Protein AF-A0A848TSJ7-F1 (afdb_monomer_lite)

Foldseek 3Di:
DDPVVVVVVVVVVVVVCVVVVCLVVLVVCVVVVDDLVVVLVVVVVCVCVVVLVVVLVVVCVVPVDSDSDCPDPNQPPPPVSVVVVVCCCCVVPDPVSVVLSVCVVVDDSVVSVVVVVCVCVVVVVVCVVVVVDDDCPDD

Structure (mmCIF, N/CA/C/O backbone):
data_AF-A0A848TSJ7-F1
#
_entry.id   AF-A0A848TSJ7-F1
#
loop_
_atom_site.group_PDB
_atom_site.id
_atom_site.type_symbol
_atom_site.label_atom_id
_atom_site.label_alt_id
_atom_site.label_comp_id
_atom_site.label_asym_id
_atom_site.label_entity_id
_atom_site.label_seq_id
_atom_site.pdbx_PDB_ins_code
_atom_site.Cartn_x
_atom_site.Cartn_y
_atom_site.Cartn_z
_atom_site.occupancy
_atom_site.B_iso_or_equiv
_atom_site.auth_seq_id
_atom_site.auth_comp_id
_atom_site.auth_asym_id
_atom_site.auth_atom_id
_atom_site.pdbx_PDB_model_num
ATOM 1 N N . MET A 1 1 ? 4.681 -20.231 26.004 1.00 64.56 1 MET A N 1
ATOM 2 C CA . MET A 1 1 ? 4.205 -19.265 24.986 1.00 64.56 1 MET A CA 1
ATOM 3 C C . MET A 1 1 ? 2.684 -19.350 24.922 1.00 64.56 1 MET A C 1
ATOM 5 O O . MET A 1 1 ? 2.170 -20.444 24.731 1.00 64.56 1 MET A O 1
ATOM 9 N N . ASN A 1 2 ? 1.955 -18.256 25.164 1.00 90.06 2 ASN A N 1
ATOM 10 C CA . ASN A 1 2 ? 0.487 -18.297 25.229 1.00 90.06 2 ASN A CA 1
ATOM 11 C C . ASN A 1 2 ? -0.131 -18.598 23.855 1.00 90.06 2 ASN A C 1
ATOM 13 O O . ASN A 1 2 ? 0.383 -18.158 22.827 1.00 90.06 2 ASN A O 1
ATOM 17 N N . ARG A 1 3 ? -1.281 -19.287 23.833 1.00 88.19 3 ARG A N 1
ATOM 18 C CA . ARG A 1 3 ? -2.022 -19.634 22.601 1.00 88.19 3 ARG A CA 1
ATOM 19 C C . ARG A 1 3 ? -2.334 -18.401 21.738 1.00 88.19 3 ARG A C 1
ATOM 21 O O . ARG A 1 3 ? -2.259 -18.461 20.516 1.00 88.19 3 ARG A O 1
ATOM 28 N N . ARG A 1 4 ? -2.594 -17.259 22.388 1.00 88.06 4 ARG A N 1
ATOM 29 C CA . ARG A 1 4 ? -2.782 -15.948 21.745 1.00 88.06 4 ARG A CA 1
ATOM 30 C C . ARG A 1 4 ? -1.505 -15.435 21.074 1.00 88.06 4 ARG A C 1
ATOM 32 O O . ARG A 1 4 ? -1.579 -14.918 19.970 1.00 88.06 4 ARG A O 1
ATOM 39 N N . THR A 1 5 ? -0.347 -15.600 21.712 1.00 88.69 5 THR A N 1
ATOM 40 C CA . THR A 1 5 ? 0.953 -15.202 21.151 1.00 88.69 5 THR A CA 1
ATOM 41 C C . THR A 1 5 ? 1.286 -16.029 19.918 1.00 88.69 5 THR A C 1
ATOM 43 O O . THR A 1 5 ? 1.664 -15.462 18.904 1.00 88.69 5 THR A O 1
ATOM 46 N N . ILE A 1 6 ? 1.075 -17.349 19.973 1.00 92.12 6 ILE A N 1
ATOM 47 C CA . ILE A 1 6 ? 1.286 -18.236 18.820 1.00 92.12 6 ILE A CA 1
ATOM 48 C C . ILE A 1 6 ? 0.367 -17.827 17.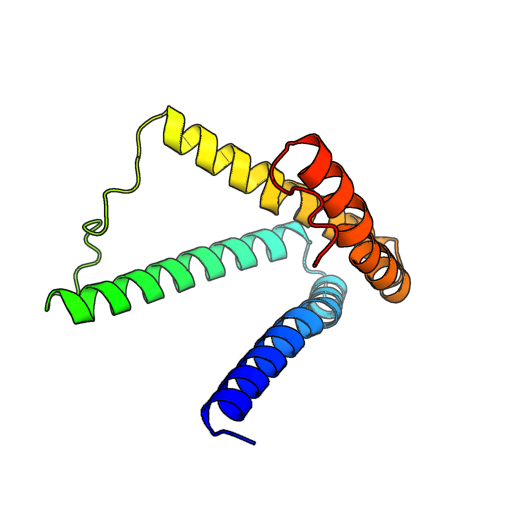667 1.00 92.12 6 ILE A C 1
ATOM 50 O O . ILE A 1 6 ? 0.848 -17.636 16.560 1.00 92.12 6 ILE A O 1
ATOM 54 N N . TYR A 1 7 ? -0.923 -17.603 17.934 1.00 93.50 7 TYR A N 1
ATOM 55 C CA . TYR A 1 7 ? -1.867 -17.133 16.917 1.00 93.50 7 TYR A CA 1
ATOM 56 C C . TYR A 1 7 ? -1.421 -15.814 16.267 1.00 93.50 7 TYR A C 1
ATOM 58 O O . TYR A 1 7 ? -1.377 -15.714 15.043 1.00 93.50 7 TYR A O 1
ATOM 66 N N . LEU A 1 8 ? -1.051 -14.812 17.072 1.00 92.19 8 LEU A N 1
ATOM 67 C CA . LEU A 1 8 ? -0.599 -13.514 16.565 1.00 92.19 8 LEU A CA 1
ATOM 68 C C . LEU A 1 8 ? 0.698 -13.632 15.757 1.00 92.19 8 LEU A C 1
ATOM 70 O O . LEU A 1 8 ? 0.803 -13.019 14.699 1.00 92.19 8 LEU A O 1
ATOM 74 N N . LEU A 1 9 ? 1.654 -14.444 16.216 1.00 92.69 9 LEU A N 1
ATOM 75 C CA . LEU A 1 9 ? 2.898 -14.708 15.493 1.00 92.69 9 LEU A CA 1
ATOM 76 C C . LEU A 1 9 ? 2.634 -15.424 14.168 1.00 92.69 9 LEU A C 1
ATOM 78 O O . LEU A 1 9 ? 3.189 -15.030 13.151 1.00 92.69 9 LEU A O 1
ATOM 82 N N . SER A 1 10 ? 1.750 -16.423 14.144 1.00 91.12 10 SER A N 1
ATOM 83 C CA . SER A 1 10 ? 1.368 -17.105 12.907 1.00 91.12 10 SER A CA 1
ATOM 84 C C . SER A 1 10 ? 0.724 -16.144 11.907 1.00 91.12 10 SER A C 1
ATOM 86 O O . SER A 1 10 ? 1.099 -16.151 10.739 1.00 91.12 10 SER A O 1
ATOM 88 N N . VAL A 1 11 ? -0.194 -15.278 12.353 1.00 92.38 11 VAL A N 1
ATOM 89 C CA . VAL A 1 11 ? -0.803 -14.250 11.493 1.00 92.38 11 VAL A CA 1
ATOM 90 C C . VAL A 1 11 ? 0.254 -13.274 10.975 1.00 92.38 11 VAL A C 1
ATOM 92 O O . VAL A 1 11 ? 0.267 -12.976 9.783 1.00 92.38 11 VAL A O 1
ATOM 95 N N . LEU A 1 12 ? 1.167 -12.821 11.837 1.00 91.00 12 LEU A N 1
ATOM 96 C CA . LEU A 1 12 ? 2.255 -11.921 11.457 1.00 91.00 12 LEU A CA 1
ATOM 97 C C . LEU A 1 12 ? 3.177 -12.558 10.411 1.00 91.00 12 LEU A C 1
ATOM 99 O O . LEU A 1 12 ? 3.469 -11.932 9.395 1.00 91.00 12 LEU A O 1
ATOM 103 N N . CYS A 1 13 ? 3.593 -13.809 10.619 1.00 93.00 13 CYS A N 1
ATOM 104 C CA . CYS A 1 13 ? 4.422 -14.550 9.671 1.00 93.00 13 CYS A CA 1
ATOM 105 C C . CYS A 1 13 ? 3.707 -14.754 8.333 1.00 93.00 13 CYS A C 1
ATOM 107 O O . CYS A 1 13 ? 4.324 -14.566 7.290 1.00 93.00 13 CYS A O 1
ATOM 109 N N . LEU A 1 14 ? 2.413 -15.092 8.341 1.00 92.06 14 LEU A N 1
ATOM 110 C CA . LEU A 1 14 ? 1.628 -15.263 7.116 1.00 92.06 14 LEU A CA 1
ATOM 111 C C . LEU A 1 14 ? 1.472 -13.950 6.347 1.00 92.06 14 LEU A C 1
ATOM 113 O O . LEU A 1 14 ? 1.654 -13.933 5.132 1.00 92.06 14 LEU A O 1
ATOM 117 N N . MET A 1 15 ? 1.173 -12.847 7.037 1.00 89.88 15 MET A N 1
ATOM 118 C CA . MET A 1 15 ? 1.079 -11.527 6.410 1.00 89.88 15 MET A CA 1
ATOM 119 C C . MET A 1 15 ? 2.433 -11.068 5.867 1.00 89.88 15 MET A C 1
ATOM 121 O O . MET A 1 15 ? 2.504 -10.600 4.733 1.00 89.88 15 MET A O 1
ATOM 125 N N . GLY A 1 16 ? 3.509 -11.249 6.636 1.00 87.56 16 GLY A N 1
ATOM 126 C CA . GLY A 1 16 ? 4.868 -10.901 6.225 1.00 87.56 16 GLY A CA 1
ATOM 127 C C . GLY A 1 16 ? 5.348 -11.724 5.030 1.00 87.56 16 GLY A C 1
ATOM 128 O O . GLY A 1 16 ? 5.861 -11.161 4.066 1.00 87.56 16 GLY A O 1
ATOM 129 N N . ALA A 1 17 ? 5.118 -13.039 5.044 1.00 88.38 17 ALA A N 1
ATOM 130 C CA . ALA A 1 17 ? 5.434 -13.916 3.921 1.00 88.38 17 ALA A CA 1
ATOM 131 C C . ALA A 1 17 ? 4.588 -13.569 2.690 1.00 88.38 17 ALA A C 1
ATOM 133 O O . ALA A 1 17 ? 5.131 -13.419 1.599 1.00 88.38 17 ALA A O 1
ATOM 134 N N . GLY A 1 18 ? 3.276 -13.383 2.864 1.00 85.81 18 GLY A N 1
ATOM 135 C CA . GLY A 1 18 ? 2.363 -12.982 1.794 1.00 85.81 18 GLY A CA 1
ATOM 136 C C . GLY A 1 18 ? 2.793 -11.675 1.133 1.00 85.81 18 GLY A C 1
ATOM 137 O O . GLY A 1 18 ? 2.871 -11.604 -0.090 1.00 85.81 18 GLY A O 1
ATOM 138 N N . TRP A 1 19 ? 3.148 -10.671 1.937 1.00 85.81 19 TRP A N 1
ATOM 139 C CA . TRP A 1 19 ? 3.651 -9.392 1.445 1.00 85.81 19 TRP A CA 1
ATOM 140 C C . TRP A 1 19 ? 5.019 -9.530 0.763 1.00 85.81 19 TRP A C 1
ATOM 142 O O . TRP A 1 19 ? 5.190 -9.047 -0.353 1.00 85.81 19 TRP A O 1
ATOM 152 N N . GLY A 1 20 ? 5.976 -10.242 1.364 1.00 81.25 20 GLY A N 1
ATOM 153 C CA . GLY A 1 20 ? 7.315 -10.442 0.798 1.00 81.25 20 GLY A CA 1
ATOM 154 C C . GLY A 1 20 ? 7.316 -11.214 -0.526 1.00 81.25 20 GLY A C 1
ATOM 155 O O . GLY A 1 20 ? 8.056 -10.859 -1.442 1.00 81.25 20 GLY A O 1
ATOM 156 N N . MET A 1 21 ? 6.439 -12.214 -0.673 1.00 81.62 21 MET A N 1
ATOM 157 C CA . MET A 1 21 ? 6.284 -12.997 -1.907 1.00 81.62 21 MET A CA 1
ATOM 158 C C . MET A 1 21 ? 5.766 -12.172 -3.091 1.00 81.62 21 MET A C 1
ATOM 160 O O . MET A 1 21 ? 5.990 -12.561 -4.238 1.00 81.62 21 MET A O 1
ATOM 164 N N . THR A 1 22 ? 5.120 -11.023 -2.854 1.00 79.00 22 THR A N 1
ATOM 165 C CA . THR A 1 22 ? 4.649 -10.161 -3.952 1.00 79.00 22 THR A CA 1
ATOM 166 C C . THR A 1 22 ? 5.793 -9.674 -4.840 1.00 79.00 22 THR A C 1
ATOM 168 O O . THR A 1 22 ? 5.627 -9.604 -6.052 1.00 79.00 22 THR A O 1
ATOM 171 N N . GLN A 1 23 ? 6.977 -9.413 -4.278 1.00 70.50 23 GLN A N 1
ATOM 172 C CA . GLN A 1 23 ? 8.136 -8.897 -5.014 1.00 70.50 23 GLN A CA 1
ATOM 173 C C . GLN A 1 23 ? 8.661 -9.886 -6.081 1.00 70.50 23 GLN A C 1
ATOM 175 O O . GLN A 1 23 ? 8.727 -9.512 -7.258 1.00 70.50 23 GLN A O 1
ATOM 180 N N . PRO A 1 24 ? 8.997 -11.152 -5.747 1.00 74.38 24 PRO A N 1
ATOM 181 C CA . PRO A 1 24 ? 9.430 -12.129 -6.745 1.00 74.38 24 PRO A CA 1
ATOM 182 C C . PRO A 1 24 ? 8.307 -12.528 -7.712 1.00 74.38 24 PRO A C 1
ATOM 184 O O . PRO A 1 24 ? 8.563 -12.637 -8.910 1.00 74.38 24 PRO A O 1
ATOM 187 N N . LEU A 1 25 ? 7.064 -12.688 -7.238 1.00 76.56 25 LEU A N 1
ATOM 188 C CA . LEU A 1 25 ? 5.923 -13.029 -8.100 1.00 76.56 25 LEU A CA 1
ATOM 189 C C . LEU A 1 25 ? 5.658 -11.944 -9.150 1.00 76.56 25 LEU A C 1
ATOM 191 O O . LEU A 1 25 ? 5.473 -12.257 -10.327 1.00 76.56 25 LEU A O 1
ATOM 195 N N . SER A 1 26 ? 5.716 -10.672 -8.753 1.00 69.69 26 SER A N 1
ATOM 196 C CA . SER A 1 26 ? 5.604 -9.541 -9.674 1.00 69.69 26 SER A CA 1
ATOM 197 C C . SER A 1 26 ? 6.723 -9.535 -10.710 1.00 69.69 26 SER A C 1
ATOM 199 O O . SER A 1 26 ? 6.468 -9.258 -11.881 1.00 69.69 26 SER A O 1
ATOM 201 N N . LYS A 1 27 ? 7.957 -9.895 -10.329 1.00 67.12 27 LYS A N 1
ATOM 202 C CA . LYS A 1 27 ? 9.066 -9.993 -11.287 1.00 67.12 27 LYS A CA 1
ATOM 203 C C . LYS A 1 27 ? 8.829 -11.097 -12.320 1.00 67.12 27 LYS A C 1
ATOM 205 O O . LYS A 1 27 ? 9.036 -10.844 -13.504 1.00 67.12 27 LYS A O 1
ATOM 210 N N . ILE A 1 28 ? 8.345 -12.265 -11.889 1.00 73.00 28 ILE A N 1
ATOM 211 C CA . ILE A 1 28 ? 7.994 -13.390 -12.772 1.00 73.00 28 ILE A CA 1
ATOM 212 C C . ILE A 1 28 ? 6.881 -12.979 -13.748 1.00 73.00 28 ILE A C 1
ATOM 214 O O . ILE A 1 28 ? 7.005 -13.185 -14.958 1.00 73.00 28 ILE A O 1
ATOM 218 N N . ALA A 1 29 ? 5.828 -12.331 -13.243 1.00 69.06 29 ALA A N 1
ATOM 219 C CA . ALA A 1 29 ? 4.711 -11.856 -14.054 1.00 69.06 29 ALA A CA 1
ATOM 220 C C . ALA A 1 29 ? 5.154 -10.825 -15.107 1.00 69.06 29 ALA A C 1
ATOM 222 O O . ALA A 1 29 ? 4.761 -10.912 -16.268 1.00 69.06 29 ALA A O 1
ATOM 223 N N . VAL A 1 30 ? 6.030 -9.889 -14.736 1.00 66.75 30 VAL A N 1
ATOM 224 C CA . VAL A 1 30 ? 6.588 -8.900 -15.670 1.00 66.75 30 VAL A CA 1
ATOM 225 C C . VAL A 1 30 ? 7.518 -9.552 -16.700 1.00 66.75 30 VAL A C 1
ATOM 227 O O . VAL A 1 30 ? 7.466 -9.194 -17.876 1.00 66.75 30 VAL A O 1
ATOM 230 N N . SER A 1 31 ? 8.343 -10.529 -16.304 1.00 66.06 31 SER A N 1
ATOM 231 C CA . SER A 1 31 ? 9.232 -11.240 -17.239 1.00 66.06 31 SER A CA 1
ATOM 232 C C . SER A 1 31 ? 8.488 -12.109 -18.256 1.00 66.06 31 SER A C 1
ATOM 234 O O . SER A 1 31 ? 9.017 -12.362 -19.332 1.00 66.06 31 SER A O 1
ATOM 236 N N . GLY A 1 32 ? 7.248 -12.511 -17.957 1.00 65.06 32 GLY A N 1
ATOM 237 C CA . GLY A 1 32 ? 6.367 -13.234 -18.880 1.00 65.06 32 GLY A CA 1
ATOM 238 C C . GLY A 1 32 ? 5.734 -12.368 -19.981 1.00 65.06 32 GLY A C 1
ATOM 239 O O . GLY A 1 32 ? 4.890 -12.864 -20.719 1.00 65.06 32 GLY A O 1
ATOM 240 N N . GLY A 1 33 ? 6.097 -11.082 -20.087 1.00 64.06 33 GLY A N 1
ATOM 241 C CA . GLY A 1 33 ? 5.605 -10.165 -21.125 1.00 64.06 33 GLY A CA 1
ATOM 242 C C . GLY A 1 33 ? 4.344 -9.377 -20.751 1.00 64.06 33 GLY A C 1
ATOM 243 O O . GLY A 1 33 ? 3.860 -8.573 -21.552 1.00 64.06 33 GLY A O 1
ATOM 244 N N . TYR A 1 34 ? 3.816 -9.546 -19.535 1.00 64.75 34 TYR A N 1
ATOM 245 C CA . TYR A 1 34 ? 2.660 -8.782 -19.067 1.00 64.75 34 TYR A CA 1
ATOM 246 C C . TYR A 1 34 ? 3.053 -7.331 -18.750 1.00 64.75 34 TYR A C 1
ATOM 248 O O . TYR A 1 34 ? 4.000 -7.055 -18.011 1.00 64.75 34 TYR A O 1
ATOM 256 N N . ARG A 1 35 ? 2.307 -6.368 -19.308 1.00 65.81 35 ARG A N 1
ATOM 257 C CA . ARG A 1 35 ? 2.550 -4.934 -19.078 1.00 65.81 35 ARG A CA 1
ATOM 258 C C . ARG A 1 35 ? 2.144 -4.554 -17.649 1.00 65.81 35 ARG A C 1
ATOM 260 O O . ARG A 1 35 ? 1.046 -4.883 -17.211 1.00 65.81 35 ARG A O 1
ATOM 267 N N . HIS A 1 36 ? 2.995 -3.784 -16.970 1.00 64.81 36 HIS A N 1
ATOM 268 C CA . HIS A 1 36 ? 2.840 -3.317 -15.582 1.00 64.81 36 HIS A CA 1
ATOM 269 C C . HIS A 1 36 ? 1.445 -2.759 -15.264 1.00 64.81 36 HIS A C 1
ATOM 271 O O . HIS A 1 36 ? 0.843 -3.154 -14.273 1.00 64.81 36 HIS A O 1
ATOM 277 N N . PHE A 1 37 ? 0.878 -1.928 -16.144 1.00 66.62 37 PHE A N 1
ATOM 278 C CA . PHE A 1 37 ? -0.475 -1.389 -15.964 1.00 66.62 37 PHE A CA 1
ATOM 279 C C . PHE A 1 37 ? -1.563 -2.468 -15.879 1.00 66.62 37 PHE A C 1
ATOM 281 O O . PHE A 1 37 ? -2.524 -2.302 -15.134 1.00 66.62 37 PHE A O 1
ATOM 288 N N . GLY A 1 38 ? -1.403 -3.589 -16.590 1.00 74.75 38 GLY A N 1
ATOM 289 C CA . GLY A 1 38 ? -2.323 -4.723 -16.507 1.00 74.75 38 GLY A CA 1
ATOM 290 C C . GLY A 1 38 ? -2.284 -5.397 -15.136 1.00 74.75 38 GLY A C 1
ATOM 291 O O . GLY A 1 38 ? -3.333 -5.739 -14.598 1.00 74.75 38 GLY A O 1
ATOM 292 N N . LEU A 1 39 ? -1.099 -5.525 -14.533 1.00 73.19 39 LEU A N 1
ATOM 293 C CA . LEU A 1 39 ? -0.952 -6.082 -13.184 1.00 73.19 39 LEU A CA 1
ATOM 294 C C . LEU A 1 39 ? -1.580 -5.167 -12.131 1.00 73.19 39 LEU A C 1
ATOM 296 O O . LEU A 1 39 ? -2.328 -5.651 -11.286 1.00 73.19 39 LEU A O 1
ATOM 300 N N . VAL A 1 40 ? -1.353 -3.851 -12.221 1.00 74.06 40 VAL A N 1
ATOM 301 C CA . VAL A 1 40 ? -1.995 -2.873 -11.324 1.00 74.06 40 VAL A CA 1
ATOM 302 C C . VAL A 1 40 ? -3.514 -2.923 -11.468 1.00 74.06 40 VAL A C 1
ATOM 304 O O . VAL A 1 40 ? -4.224 -2.974 -10.465 1.00 74.06 40 VAL A O 1
ATOM 307 N N . PHE A 1 41 ? -4.020 -2.961 -12.703 1.00 80.62 41 PHE A N 1
ATOM 308 C CA . PHE A 1 41 ? -5.451 -3.071 -12.973 1.00 80.62 41 PHE A CA 1
ATOM 309 C C . PHE A 1 41 ? -6.055 -4.319 -12.320 1.00 80.62 41 PHE A C 1
ATOM 311 O O . PHE A 1 41 ? -7.019 -4.209 -11.562 1.00 80.62 41 PHE A O 1
ATOM 318 N N . TRP A 1 42 ? -5.464 -5.495 -12.553 1.00 80.25 42 TRP A N 1
ATOM 319 C CA . TRP A 1 42 ? -5.959 -6.748 -11.984 1.00 80.25 42 TRP A CA 1
ATOM 320 C C . TRP A 1 42 ? -5.816 -6.800 -10.462 1.00 80.25 42 TRP A C 1
ATOM 322 O O . TRP A 1 42 ? -6.731 -7.273 -9.794 1.00 80.25 42 TRP A O 1
ATOM 332 N N . GLN A 1 43 ? -4.743 -6.247 -9.891 1.00 80.75 43 GLN A N 1
ATOM 333 C CA . GLN A 1 43 ? -4.585 -6.110 -8.442 1.00 80.75 43 GLN A CA 1
ATOM 334 C C . GLN A 1 43 ? -5.727 -5.278 -7.834 1.00 80.75 43 GLN A C 1
ATOM 336 O O . GLN A 1 43 ? -6.322 -5.693 -6.837 1.00 80.75 43 GLN A O 1
ATOM 341 N N . MET A 1 44 ? -6.069 -4.135 -8.439 1.00 79.44 44 MET A N 1
ATOM 342 C CA . MET A 1 44 ? -7.173 -3.290 -7.964 1.00 79.44 44 MET A CA 1
ATOM 343 C C . MET A 1 44 ? -8.534 -3.952 -8.165 1.00 79.44 44 MET A C 1
ATOM 345 O O . MET A 1 44 ? -9.371 -3.898 -7.266 1.00 79.44 44 MET A O 1
ATOM 349 N N . ALA A 1 45 ? -8.755 -4.605 -9.308 1.00 84.12 45 ALA A N 1
ATOM 350 C CA . ALA A 1 45 ? -10.002 -5.303 -9.606 1.00 84.12 45 ALA A CA 1
ATOM 351 C C . ALA A 1 45 ? -10.248 -6.453 -8.619 1.00 84.12 45 ALA A C 1
ATOM 353 O O . ALA A 1 45 ? -11.313 -6.524 -8.003 1.00 84.12 45 ALA A O 1
ATOM 354 N N . ILE A 1 46 ? -9.243 -7.307 -8.400 1.00 85.00 46 ILE A N 1
ATOM 355 C CA . ILE A 1 46 ? -9.316 -8.416 -7.442 1.00 85.00 46 ILE A CA 1
ATOM 356 C C . ILE A 1 46 ? -9.491 -7.875 -6.022 1.00 85.00 46 ILE A C 1
ATOM 358 O O . ILE A 1 46 ? -10.349 -8.366 -5.294 1.00 85.00 46 ILE A O 1
ATOM 362 N N . GLY A 1 47 ? -8.744 -6.835 -5.633 1.00 84.38 47 GLY A N 1
ATOM 363 C CA . GLY A 1 47 ? -8.885 -6.198 -4.322 1.00 84.38 47 GLY A CA 1
ATOM 364 C C . GLY A 1 47 ? -10.289 -5.631 -4.089 1.00 84.38 47 GLY A C 1
ATOM 365 O O . GLY A 1 47 ? -10.877 -5.853 -3.032 1.00 84.38 47 GLY A O 1
ATOM 366 N N . CYS A 1 48 ? -10.861 -4.962 -5.093 1.00 83.94 48 CYS A N 1
ATOM 367 C CA . CYS A 1 48 ? -12.220 -4.428 -5.056 1.00 83.94 48 CYS A CA 1
ATOM 368 C C . CYS A 1 48 ? -13.259 -5.544 -4.875 1.00 83.94 48 CYS A C 1
ATOM 370 O O . CYS A 1 48 ? -14.100 -5.463 -3.978 1.00 83.94 48 CYS A O 1
ATOM 372 N N . VAL A 1 49 ? -13.165 -6.615 -5.671 1.00 84.31 49 VAL A N 1
ATOM 373 C CA . VAL A 1 49 ? -14.079 -7.764 -5.590 1.00 84.31 49 VAL A CA 1
ATOM 374 C C . VAL A 1 49 ? -13.933 -8.488 -4.254 1.00 84.31 49 VAL A C 1
ATOM 376 O O . VAL A 1 49 ? -14.936 -8.750 -3.594 1.00 84.31 49 VAL A O 1
ATOM 379 N N . ALA A 1 50 ? -12.706 -8.769 -3.813 1.00 85.69 50 ALA A N 1
ATOM 380 C CA . ALA A 1 50 ? -12.438 -9.482 -2.568 1.00 85.69 50 ALA A CA 1
ATOM 381 C C . ALA A 1 50 ? -12.923 -8.697 -1.343 1.00 85.69 50 ALA A C 1
ATOM 383 O O . ALA A 1 50 ? -13.606 -9.257 -0.487 1.00 85.69 50 ALA A O 1
ATOM 384 N N . LEU A 1 51 ? -12.632 -7.393 -1.266 1.00 80.69 51 LEU A N 1
ATOM 385 C CA . LEU A 1 51 ? -13.108 -6.536 -0.176 1.00 80.69 51 LEU A CA 1
ATOM 386 C C . LEU A 1 51 ? -14.625 -6.326 -0.241 1.00 80.69 51 LEU A C 1
ATOM 388 O O . LEU A 1 51 ? -15.286 -6.316 0.799 1.00 80.69 51 LEU A O 1
ATOM 392 N N . GLY A 1 52 ? -15.191 -6.205 -1.445 1.00 79.81 52 GLY A N 1
ATOM 393 C CA . GLY A 1 52 ? -16.634 -6.140 -1.666 1.00 79.81 52 GLY A CA 1
ATOM 394 C C . GLY A 1 52 ? -17.356 -7.403 -1.190 1.00 79.81 52 GLY A C 1
ATOM 395 O O . GLY A 1 52 ? -18.366 -7.306 -0.492 1.00 79.81 52 GLY A O 1
ATOM 396 N N . LEU A 1 53 ? -16.801 -8.579 -1.494 1.00 80.88 53 LEU A N 1
ATOM 397 C CA . LEU A 1 53 ? -17.328 -9.880 -1.085 1.00 80.88 53 LEU A CA 1
ATOM 398 C C . LEU A 1 53 ? -17.141 -10.129 0.417 1.00 80.88 53 LEU A C 1
ATOM 400 O O . LEU A 1 53 ? -18.079 -10.517 1.106 1.00 80.88 53 LEU A O 1
ATOM 404 N N . PHE A 1 54 ? -15.959 -9.846 0.965 1.00 80.69 54 PHE A N 1
ATOM 405 C CA . PHE A 1 54 ? -15.718 -9.943 2.406 1.00 80.69 54 PHE A CA 1
ATOM 406 C C . PHE A 1 54 ? -16.703 -9.069 3.188 1.00 80.69 54 PHE A C 1
ATOM 408 O O . PHE A 1 54 ? -17.264 -9.492 4.202 1.00 80.69 54 PHE A O 1
ATOM 415 N N . ARG A 1 55 ? -16.965 -7.859 2.684 1.00 71.75 55 ARG A N 1
ATOM 416 C CA . ARG A 1 55 ? -17.964 -6.956 3.250 1.00 71.75 55 ARG A CA 1
ATOM 417 C C . ARG A 1 55 ? -19.375 -7.536 3.162 1.00 71.75 55 ARG A C 1
ATOM 419 O O . ARG A 1 55 ? -20.099 -7.436 4.150 1.00 71.75 55 ARG A O 1
ATOM 426 N N . SER A 1 56 ? -19.783 -8.109 2.027 1.00 68.00 56 SER A N 1
ATOM 427 C CA . SER A 1 56 ? -21.135 -8.663 1.869 1.00 68.00 56 SER A CA 1
ATOM 428 C C . SER A 1 56 ? -2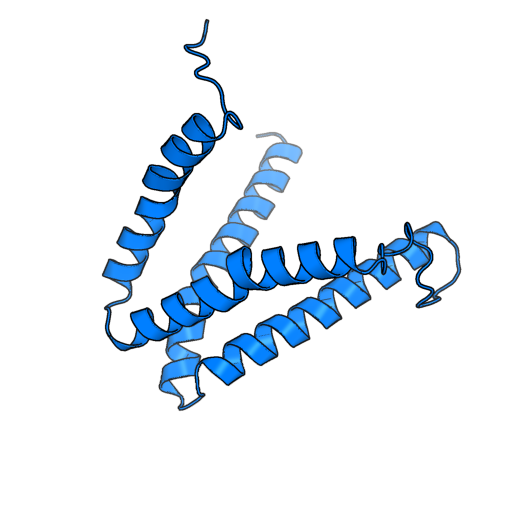1.373 -9.878 2.769 1.00 68.00 56 SER A C 1
ATOM 430 O O . SER A 1 56 ? -22.443 -9.982 3.365 1.00 68.00 56 SER A O 1
ATOM 432 N N . ILE A 1 57 ? -20.361 -10.729 2.962 1.00 73.81 57 ILE A N 1
ATOM 433 C CA . ILE A 1 57 ? -20.417 -11.889 3.865 1.00 73.81 57 ILE A CA 1
ATOM 434 C C . ILE A 1 57 ? -20.520 -11.432 5.328 1.00 73.81 57 ILE A C 1
ATOM 436 O O . ILE A 1 57 ? -21.448 -11.820 6.034 1.00 73.81 57 ILE A O 1
ATOM 440 N N . ARG A 1 58 ? -19.637 -10.524 5.771 1.00 68.88 58 ARG A N 1
ATOM 441 C CA . ARG A 1 58 ? -19.639 -9.987 7.148 1.00 68.88 58 ARG A CA 1
ATOM 442 C C . ARG A 1 58 ? -20.930 -9.242 7.507 1.00 68.88 58 ARG A C 1
ATOM 444 O O . ARG A 1 58 ? -21.349 -9.266 8.664 1.00 68.88 58 ARG A O 1
ATOM 451 N N . LEU A 1 59 ? -21.547 -8.541 6.549 1.00 59.16 59 LEU A N 1
ATOM 452 C CA . LEU A 1 59 ? -22.850 -7.895 6.757 1.00 59.16 59 LEU A CA 1
ATOM 453 C C . LEU A 1 59 ? -24.011 -8.895 6.712 1.00 59.16 59 LEU A C 1
ATOM 455 O O . LEU A 1 59 ? -24.967 -8.735 7.473 1.00 59.16 59 LEU A O 1
ATOM 459 N N . GLY A 1 60 ? -23.922 -9.915 5.855 1.00 56.06 60 GLY A N 1
ATOM 460 C CA . GLY A 1 60 ? -24.906 -10.991 5.755 1.00 56.06 60 GLY A CA 1
ATOM 461 C C . GLY A 1 60 ? -25.066 -11.755 7.070 1.00 56.06 60 GLY A C 1
ATOM 462 O O . GLY A 1 60 ? -26.195 -11.981 7.503 1.00 56.06 60 GLY A O 1
ATOM 463 N N . GLU A 1 61 ? -23.957 -12.040 7.759 1.00 58.03 61 GLU A N 1
ATOM 464 C CA . GLU A 1 61 ? -23.942 -12.696 9.077 1.00 58.03 61 GLU A CA 1
ATOM 465 C C . GLU A 1 61 ? -24.584 -11.850 10.190 1.00 58.03 61 GLU A C 1
ATOM 467 O O . GLU A 1 61 ? -25.205 -12.394 11.098 1.00 58.03 61 GLU A O 1
ATOM 472 N N . ARG A 1 62 ? -24.476 -10.513 10.129 1.00 53.97 62 ARG A N 1
ATOM 473 C CA . ARG A 1 62 ? -25.040 -9.614 11.156 1.00 53.97 62 ARG A CA 1
ATOM 474 C C . ARG A 1 62 ? -26.508 -9.249 10.943 1.00 53.97 62 ARG A C 1
ATOM 476 O O . ARG A 1 62 ? -27.142 -8.797 11.890 1.00 53.97 62 ARG A O 1
ATOM 483 N N . SER A 1 63 ? -27.042 -9.393 9.728 1.00 49.19 63 SER A N 1
ATOM 484 C CA . SER A 1 63 ? -28.385 -8.897 9.386 1.00 49.19 63 SER A CA 1
ATOM 485 C C . SER A 1 63 ? -29.347 -9.960 8.842 1.00 49.19 63 SER A C 1
ATOM 487 O O . SER A 1 63 ? -30.470 -9.603 8.484 1.00 49.19 63 SER A O 1
ATOM 489 N N . GLY A 1 64 ? -28.943 -11.234 8.737 1.00 48.06 64 GLY A N 1
ATOM 490 C CA . GLY A 1 64 ? -29.815 -12.327 8.273 1.00 48.06 64 GLY A CA 1
ATOM 491 C C . GLY A 1 64 ? -30.313 -12.183 6.827 1.00 48.06 64 GLY A C 1
ATOM 492 O O . GLY A 1 64 ? -31.210 -12.901 6.396 1.00 48.06 64 GLY A O 1
ATOM 493 N N . ARG A 1 65 ? -29.750 -11.246 6.058 1.00 45.31 65 ARG A N 1
ATOM 494 C CA . ARG A 1 65 ? -30.052 -11.030 4.643 1.00 45.31 65 ARG A CA 1
ATOM 495 C C . ARG A 1 65 ? -28.741 -10.966 3.879 1.00 45.31 65 ARG A C 1
ATOM 497 O O . ARG A 1 65 ? -27.995 -9.997 4.007 1.00 45.31 65 ARG A O 1
ATOM 504 N N . PHE A 1 66 ? -28.499 -11.984 3.054 1.00 42.28 66 PHE A N 1
ATOM 505 C CA . PHE A 1 66 ? -27.539 -11.930 1.956 1.00 42.28 66 PHE A CA 1
ATOM 506 C C . PHE A 1 66 ? -28.060 -10.915 0.939 1.00 42.28 66 PHE A C 1
ATOM 508 O O . PHE A 1 66 ? -28.748 -11.231 -0.026 1.00 42.28 66 PHE A O 1
ATOM 515 N N . SER A 1 67 ? -27.839 -9.645 1.234 1.00 43.12 67 SER A N 1
ATOM 516 C CA . SER A 1 67 ? -28.158 -8.564 0.332 1.00 43.12 67 SER A CA 1
ATOM 517 C C . SER A 1 67 ? -26.874 -7.791 0.147 1.00 43.12 67 SER A C 1
ATOM 519 O O . SER A 1 67 ? -26.314 -7.259 1.108 1.00 43.12 67 SER A O 1
ATOM 521 N N . VAL A 1 68 ? -26.430 -7.704 -1.107 1.00 46.62 68 VAL A N 1
ATOM 522 C CA . VAL A 1 68 ? -25.504 -6.681 -1.612 1.00 46.62 68 VAL A CA 1
ATOM 523 C C . VAL A 1 68 ? -26.222 -5.322 -1.530 1.00 46.62 68 VAL A C 1
ATOM 525 O O . VAL A 1 68 ? -26.411 -4.601 -2.499 1.00 46.62 68 VAL A O 1
ATOM 528 N N . SER A 1 69 ? -26.731 -4.995 -0.347 1.00 42.34 69 SER A N 1
ATOM 529 C CA . SER A 1 69 ? -27.350 -3.730 -0.028 1.00 42.34 69 SER A CA 1
ATOM 530 C C . SER A 1 69 ? -26.274 -2.911 0.656 1.00 42.34 69 SER A C 1
ATOM 532 O O . SER A 1 69 ? -25.680 -3.343 1.646 1.00 42.34 69 SER A O 1
ATOM 534 N N . LEU A 1 70 ? -26.014 -1.729 0.103 1.00 51.25 70 LEU A N 1
ATOM 535 C CA . LEU A 1 70 ? -25.111 -0.689 0.591 1.00 51.25 70 LEU A CA 1
ATOM 536 C C . LEU A 1 70 ? -25.559 -0.110 1.955 1.00 51.25 70 LEU A C 1
ATOM 538 O O . LEU A 1 70 ? -25.635 1.102 2.139 1.00 51.25 70 LEU A O 1
ATOM 542 N N . ARG A 1 71 ? -25.893 -0.970 2.920 1.00 43.59 71 ARG A N 1
ATOM 543 C CA . ARG A 1 71 ? -26.479 -0.639 4.223 1.00 43.59 71 ARG A CA 1
ATOM 544 C C . ARG A 1 71 ? -25.525 -0.931 5.389 1.00 43.59 71 ARG A C 1
ATOM 546 O O . ARG A 1 71 ? -25.957 -1.169 6.506 1.00 43.59 71 ARG A O 1
ATOM 553 N N . ALA A 1 72 ? -24.220 -0.886 5.128 1.00 48.94 72 ALA A N 1
ATOM 554 C CA . ALA A 1 72 ? -23.225 -0.419 6.107 1.00 48.94 72 ALA A CA 1
ATOM 555 C C . ALA A 1 72 ? -23.092 1.106 5.916 1.00 48.94 72 ALA A C 1
ATOM 557 O O . ALA A 1 72 ? -23.447 1.532 4.813 1.00 48.94 72 ALA A O 1
ATOM 558 N N . PRO A 1 73 ? -22.634 1.904 6.912 1.00 49.16 73 PRO A N 1
ATOM 559 C CA . PRO A 1 73 ? -22.751 3.371 6.921 1.00 49.16 73 PRO A CA 1
ATOM 560 C C . PRO A 1 73 ? -22.507 3.907 5.521 1.00 49.16 73 PRO A C 1
ATOM 562 O O . PRO A 1 73 ? -21.459 3.602 4.946 1.00 49.16 73 PRO A O 1
ATOM 565 N N . ARG A 1 74 ? -23.554 4.521 4.939 1.00 53.28 74 ARG A N 1
ATOM 566 C CA . ARG A 1 74 ? -23.623 4.849 3.510 1.00 53.28 74 ARG A CA 1
ATOM 567 C C . ARG A 1 74 ? -22.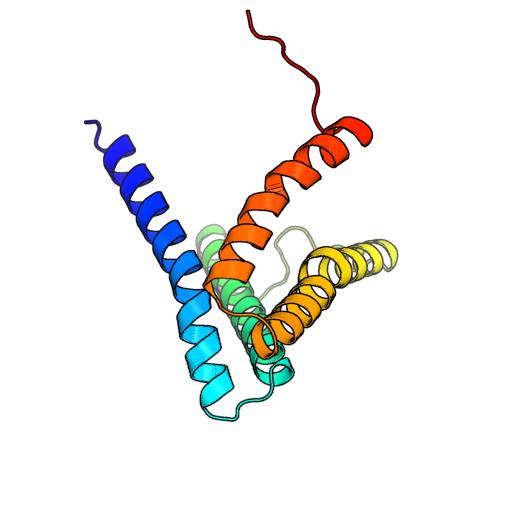260 5.377 3.105 1.00 53.28 74 ARG A C 1
ATOM 569 O O . ARG A 1 74 ? -21.801 6.340 3.720 1.00 53.28 74 ARG A O 1
ATOM 576 N N . LEU A 1 75 ? -21.603 4.703 2.151 1.00 59.72 75 LEU A N 1
ATOM 577 C CA . LEU A 1 75 ? -20.370 5.236 1.589 1.00 59.72 75 LEU A CA 1
ATOM 578 C C . LEU A 1 75 ? -20.721 6.666 1.214 1.00 59.72 75 LEU A C 1
ATOM 580 O O . LEU A 1 75 ? -21.727 6.885 0.535 1.00 59.72 75 LEU A O 1
ATOM 584 N N . ARG A 1 76 ? -20.006 7.617 1.798 1.00 61.91 76 ARG A N 1
ATOM 585 C CA . ARG A 1 76 ? -20.304 9.020 1.601 1.00 61.91 76 ARG A CA 1
ATOM 586 C C . ARG A 1 76 ? -20.019 9.297 0.131 1.00 61.91 76 ARG A C 1
ATOM 588 O O . ARG A 1 76 ? -18.872 9.353 -0.286 1.00 61.91 76 ARG A O 1
ATOM 595 N N . THR A 1 77 ? -21.079 9.323 -0.668 1.00 73.50 77 THR A N 1
ATOM 596 C CA . THR A 1 77 ? -21.045 9.607 -2.106 1.00 73.50 77 THR A CA 1
ATOM 597 C C . THR A 1 77 ? -21.229 11.094 -2.366 1.00 73.50 77 THR A C 1
ATOM 599 O O . THR A 1 77 ? -21.538 11.499 -3.484 1.00 73.50 77 THR A O 1
ATOM 602 N N . ASP A 1 78 ? -21.059 11.922 -1.332 1.00 81.31 78 ASP A N 1
ATOM 603 C CA . ASP A 1 78 ? -20.957 13.353 -1.525 1.00 81.31 78 ASP A CA 1
ATOM 604 C C . ASP A 1 78 ? -19.705 13.674 -2.365 1.00 81.31 78 ASP A C 1
ATOM 606 O O . ASP A 1 78 ? -18.663 13.034 -2.184 1.00 81.31 78 ASP A O 1
ATOM 610 N N . PRO A 1 79 ? -19.785 14.651 -3.289 1.00 82.44 79 PRO A N 1
ATOM 611 C CA . PRO A 1 79 ? -18.649 15.057 -4.114 1.00 82.44 79 PRO A CA 1
ATOM 612 C C . PRO A 1 79 ? -17.339 15.302 -3.334 1.00 82.44 79 PRO A C 1
ATOM 614 O O . PRO A 1 79 ? -16.296 14.854 -3.814 1.00 82.44 79 PRO A O 1
ATOM 617 N N . PRO A 1 80 ? -17.340 15.928 -2.133 1.00 83.69 80 PRO A N 1
ATOM 618 C CA . PRO A 1 80 ? -16.109 16.083 -1.363 1.00 83.69 80 PRO A CA 1
ATOM 619 C C . PRO A 1 80 ? -15.546 14.752 -0.847 1.00 83.69 80 PRO A C 1
ATOM 621 O O . PRO A 1 80 ? -14.336 14.546 -0.911 1.00 83.69 80 PRO A O 1
ATOM 624 N N . ALA A 1 81 ? -16.380 13.819 -0.386 1.00 83.56 81 ALA A N 1
ATOM 625 C CA . ALA A 1 81 ? -15.913 12.489 0.006 1.00 83.56 81 ALA A CA 1
ATOM 626 C C . ALA A 1 81 ? -15.342 11.691 -1.178 1.00 83.56 81 ALA A C 1
ATOM 628 O O . ALA A 1 81 ? -14.307 11.040 -1.033 1.00 83.56 81 ALA A O 1
ATOM 629 N N . LEU A 1 82 ? -15.955 11.791 -2.363 1.00 84.19 82 LEU A N 1
ATOM 630 C CA . LEU A 1 82 ? -15.424 11.178 -3.585 1.00 84.19 82 LEU A CA 1
ATOM 631 C C . LEU A 1 82 ? -14.053 11.749 -3.956 1.00 84.19 82 LEU A C 1
ATOM 633 O O . LEU A 1 82 ? -13.151 10.983 -4.293 1.00 84.19 82 LEU A O 1
ATOM 637 N N . LEU A 1 83 ? -13.869 13.068 -3.839 1.00 86.56 83 LEU A N 1
ATOM 638 C CA . LEU A 1 83 ? -12.572 13.703 -4.063 1.00 86.56 83 LEU A CA 1
ATOM 639 C C . LEU A 1 83 ? -11.516 13.147 -3.102 1.00 86.56 83 LEU A C 1
ATOM 641 O O . LEU A 1 83 ? -10.435 12.768 -3.542 1.00 86.56 83 LEU A O 1
ATOM 645 N N . VAL A 1 84 ? -11.836 13.032 -1.811 1.00 85.31 84 VAL A N 1
ATOM 646 C CA . VAL A 1 84 ? -10.924 12.450 -0.814 1.00 85.31 84 VAL A CA 1
ATOM 647 C C . VAL A 1 84 ? -10.555 11.010 -1.176 1.00 85.31 84 VAL A C 1
ATOM 649 O O . VAL A 1 84 ? -9.380 10.654 -1.125 1.00 85.31 84 VAL A O 1
ATOM 652 N N . TYR A 1 85 ? -11.518 10.184 -1.596 1.00 84.62 85 TYR A N 1
ATOM 653 C CA . TYR A 1 85 ? -11.239 8.808 -2.019 1.00 84.62 85 TYR A CA 1
ATOM 654 C C . TYR A 1 85 ? -10.319 8.748 -3.235 1.00 84.62 85 TYR A C 1
ATOM 656 O O . TYR A 1 85 ? -9.387 7.946 -3.250 1.00 84.62 85 TYR A O 1
ATOM 664 N N . VAL A 1 86 ? -10.544 9.610 -4.228 1.00 86.12 86 VAL A N 1
ATOM 665 C CA . VAL A 1 86 ? -9.688 9.705 -5.415 1.00 86.12 86 VAL A CA 1
ATOM 666 C C . VAL A 1 86 ? -8.282 10.156 -5.030 1.00 86.12 86 VAL A C 1
ATOM 668 O O . VAL A 1 86 ? -7.313 9.534 -5.452 1.00 86.12 86 VAL A O 1
ATOM 671 N N . VAL A 1 87 ? -8.152 11.181 -4.187 1.00 87.56 87 VAL A N 1
ATOM 672 C CA . VAL A 1 87 ? -6.854 11.683 -3.716 1.00 87.56 87 VAL A CA 1
ATOM 673 C C . VAL A 1 87 ? -6.089 10.590 -2.968 1.00 87.56 87 VAL A C 1
ATOM 675 O O . VAL A 1 87 ? -4.925 10.347 -3.275 1.00 87.56 87 VAL A O 1
ATOM 678 N N . ILE A 1 88 ? -6.741 9.868 -2.052 1.00 85.56 88 ILE A N 1
ATOM 679 C CA . ILE A 1 88 ? -6.124 8.750 -1.323 1.00 85.56 88 ILE A CA 1
ATOM 680 C C . ILE A 1 88 ? -5.737 7.616 -2.279 1.00 85.56 88 ILE A C 1
ATOM 682 O O . ILE A 1 88 ? -4.642 7.068 -2.165 1.00 85.56 88 ILE A O 1
ATOM 686 N N . ALA A 1 89 ? -6.596 7.264 -3.238 1.00 82.94 89 ALA A N 1
ATOM 687 C CA . ALA A 1 89 ? -6.304 6.213 -4.209 1.00 82.94 89 ALA A CA 1
ATOM 688 C C . ALA A 1 89 ? -5.108 6.580 -5.099 1.00 82.94 89 ALA A C 1
ATOM 690 O O . ALA A 1 89 ? -4.229 5.747 -5.324 1.00 82.94 89 ALA A O 1
ATOM 691 N N . LEU A 1 90 ? -5.043 7.826 -5.572 1.00 84.06 90 LEU A N 1
ATOM 692 C CA . LEU A 1 90 ? -3.962 8.308 -6.427 1.00 84.06 90 LEU A CA 1
ATOM 693 C C . LEU A 1 90 ? -2.645 8.427 -5.662 1.00 84.06 90 LEU A C 1
ATOM 695 O O . LEU A 1 90 ? -1.656 7.822 -6.073 1.00 84.06 90 LEU A O 1
ATOM 699 N N . ILE A 1 91 ? -2.640 9.158 -4.546 1.00 84.75 91 ILE A N 1
ATOM 700 C CA . ILE A 1 91 ? -1.428 9.447 -3.767 1.00 84.75 91 ILE A CA 1
ATOM 701 C C . ILE A 1 91 ? -0.955 8.210 -3.007 1.00 84.75 91 ILE A C 1
ATOM 703 O O . ILE A 1 91 ? 0.235 7.917 -2.988 1.00 84.75 91 ILE A O 1
ATOM 707 N N . GLY A 1 92 ? -1.874 7.475 -2.385 1.00 77.94 92 GLY A N 1
ATOM 708 C CA . GLY A 1 92 ? -1.538 6.333 -1.540 1.00 77.94 92 GLY A CA 1
ATOM 709 C C . GLY A 1 92 ? -1.280 5.048 -2.316 1.00 77.94 92 GLY A C 1
ATOM 710 O O . GLY A 1 92 ? -0.667 4.133 -1.774 1.00 77.94 92 GLY A O 1
ATOM 711 N N . THR A 1 93 ? -1.749 4.950 -3.567 1.00 79.81 93 THR A N 1
ATOM 712 C CA . THR A 1 93 ? -1.675 3.687 -4.310 1.00 79.81 93 THR A CA 1
ATOM 713 C C . THR A 1 93 ? -1.245 3.854 -5.760 1.00 79.81 93 THR A C 1
ATOM 715 O O . THR A 1 93 ? -0.160 3.410 -6.105 1.00 79.81 93 THR A O 1
ATOM 718 N N . VAL A 1 94 ? -2.043 4.474 -6.630 1.00 77.75 94 VAL A N 1
ATOM 719 C CA . VAL A 1 94 ? -1.835 4.403 -8.090 1.00 77.75 94 VAL A CA 1
ATOM 720 C C . VAL A 1 94 ? -0.504 5.019 -8.520 1.00 77.75 94 VAL A C 1
ATOM 722 O O . VAL A 1 94 ? 0.245 4.378 -9.257 1.00 77.75 94 VAL A O 1
ATOM 725 N N . LEU A 1 95 ? -0.184 6.226 -8.047 1.00 79.44 95 LEU A N 1
ATOM 726 C CA . LEU A 1 95 ? 1.074 6.903 -8.367 1.00 79.44 95 LEU A CA 1
ATOM 727 C C . LEU A 1 95 ? 2.297 6.158 -7.811 1.00 79.44 95 LEU A C 1
ATOM 729 O O . LEU A 1 95 ? 3.161 5.789 -8.612 1.00 79.44 95 LEU A O 1
ATOM 733 N N . PRO A 1 96 ? 2.390 5.869 -6.495 1.00 78.69 96 PRO A N 1
ATOM 734 C CA . PRO A 1 96 ? 3.568 5.200 -5.950 1.00 78.69 96 PRO A CA 1
ATOM 735 C C . PRO A 1 96 ? 3.734 3.784 -6.502 1.00 78.69 96 PRO A C 1
ATOM 737 O O . PRO A 1 96 ? 4.856 3.349 -6.747 1.00 78.69 96 PRO A O 1
ATOM 740 N N . ASN A 1 97 ? 2.638 3.067 -6.749 1.00 75.06 97 ASN A N 1
ATOM 741 C CA . ASN A 1 97 ? 2.675 1.715 -7.291 1.00 75.06 97 ASN A CA 1
ATOM 742 C C . ASN A 1 97 ? 3.143 1.712 -8.757 1.00 75.06 97 ASN A C 1
ATOM 744 O O . ASN A 1 97 ? 4.011 0.918 -9.111 1.00 75.06 97 ASN A O 1
ATOM 748 N N . SER A 1 98 ? 2.673 2.659 -9.578 1.00 73.31 98 SER A N 1
ATOM 749 C CA . SER A 1 98 ? 3.149 2.823 -10.961 1.00 73.31 98 SER A CA 1
ATOM 750 C C . SER A 1 98 ? 4.638 3.178 -11.013 1.00 73.31 98 SER A C 1
ATOM 752 O O . SER A 1 98 ? 5.390 2.530 -11.740 1.00 73.31 98 SER A O 1
ATOM 754 N N . ALA A 1 99 ? 5.078 4.139 -10.192 1.00 76.44 99 ALA A N 1
ATOM 755 C CA . ALA A 1 99 ? 6.488 4.513 -10.080 1.00 76.44 99 ALA A CA 1
ATOM 756 C C . ALA A 1 99 ? 7.357 3.340 -9.593 1.00 76.44 99 ALA A C 1
ATOM 758 O O . ALA A 1 99 ? 8.436 3.097 -10.128 1.00 76.44 99 ALA A O 1
ATOM 759 N N . SER A 1 100 ? 6.864 2.562 -8.623 1.00 69.81 100 SER A N 1
ATOM 760 C CA . SER A 1 100 ? 7.560 1.371 -8.116 1.00 69.81 100 SER A CA 1
ATOM 761 C C . SER A 1 100 ? 7.724 0.307 -9.201 1.00 69.81 100 SER A C 1
ATOM 763 O O . SER A 1 100 ? 8.803 -0.259 -9.363 1.00 69.81 100 SER A O 1
ATOM 765 N N . TYR A 1 101 ? 6.675 0.051 -9.982 1.00 69.19 101 TYR A N 1
ATOM 766 C CA . TYR A 1 101 ? 6.723 -0.903 -11.086 1.00 69.19 101 TYR A CA 1
ATOM 767 C C . TYR A 1 101 ? 7.650 -0.453 -12.217 1.00 69.19 101 TYR A C 1
ATOM 769 O O . TYR A 1 101 ? 8.362 -1.275 -12.792 1.00 69.19 101 TYR A O 1
ATOM 777 N N . GLU A 1 102 ? 7.687 0.844 -12.514 1.00 71.38 102 GLU A N 1
ATOM 778 C CA . GLU A 1 102 ? 8.644 1.409 -13.459 1.00 71.38 102 GLU A CA 1
ATOM 779 C C . GLU A 1 102 ? 10.089 1.271 -12.963 1.00 71.38 102 GLU A C 1
ATOM 781 O O . GLU A 1 102 ? 10.952 0.823 -13.718 1.00 71.38 102 GL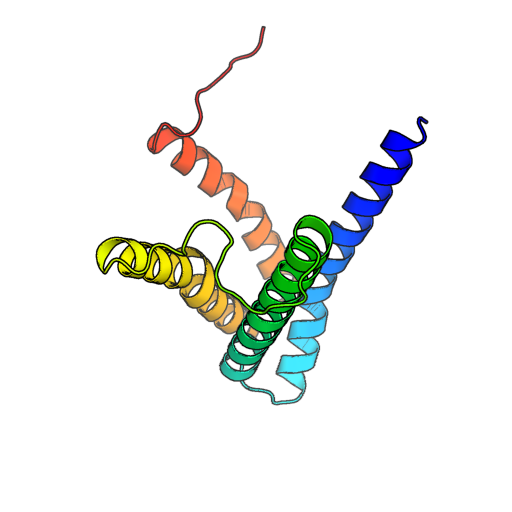U A O 1
ATOM 786 N N . ALA A 1 103 ? 10.338 1.543 -11.682 1.00 69.62 103 ALA A N 1
ATOM 787 C CA . ALA A 1 103 ? 11.641 1.369 -11.051 1.00 69.62 103 ALA A CA 1
ATOM 788 C C . ALA A 1 103 ? 12.132 -0.093 -11.118 1.00 69.62 103 ALA A C 1
ATOM 790 O O . ALA A 1 103 ? 13.272 -0.348 -11.505 1.00 69.62 103 ALA A O 1
ATOM 791 N N . ILE A 1 104 ? 11.268 -1.077 -10.846 1.00 68.81 104 ILE A N 1
ATOM 792 C CA . ILE A 1 104 ? 11.604 -2.518 -10.889 1.00 68.81 104 ILE A CA 1
ATOM 793 C C . ILE A 1 104 ? 12.065 -2.992 -12.286 1.00 68.81 104 ILE A C 1
ATOM 795 O O . ILE A 1 104 ? 12.742 -4.025 -12.403 1.00 68.81 104 ILE A O 1
ATOM 799 N N . ARG A 1 105 ? 11.736 -2.258 -13.362 1.00 67.00 105 ARG A N 1
ATOM 800 C CA . ARG A 1 105 ? 12.270 -2.541 -14.707 1.00 67.00 105 ARG A CA 1
ATOM 801 C C . ARG A 1 105 ? 13.755 -2.226 -14.836 1.00 67.00 105 ARG A C 1
ATOM 803 O O . ARG A 1 105 ? 14.445 -2.930 -15.566 1.00 67.00 105 ARG A O 1
ATOM 810 N N . HIS A 1 106 ? 14.228 -1.196 -14.145 1.00 72.88 106 HIS A N 1
ATOM 811 C CA . HIS A 1 106 ? 15.582 -0.662 -14.298 1.00 72.88 106 HIS A CA 1
ATOM 812 C C . HIS A 1 106 ? 16.492 -0.975 -13.106 1.00 72.88 106 HIS A C 1
ATOM 814 O O . HIS A 1 106 ? 17.710 -0.884 -13.230 1.00 72.88 106 HIS A O 1
ATOM 820 N N . LEU A 1 107 ? 15.921 -1.362 -11.963 1.00 73.81 107 LEU A N 1
ATOM 821 C CA . LEU A 1 107 ? 16.648 -1.577 -10.715 1.00 73.81 107 LEU A CA 1
ATOM 822 C C . LEU A 1 107 ? 16.657 -3.067 -10.312 1.00 73.81 107 LEU A C 1
ATOM 824 O O . LEU A 1 107 ? 15.623 -3.741 -10.396 1.00 73.81 107 LEU A O 1
ATOM 828 N N . PRO A 1 108 ? 17.799 -3.601 -9.834 1.00 76.25 108 PRO A N 1
ATOM 829 C CA . PRO A 1 108 ? 17.863 -4.922 -9.211 1.00 76.25 108 PRO A CA 1
ATOM 830 C C . PRO A 1 108 ? 16.972 -5.004 -7.963 1.00 76.25 108 PRO A C 1
ATOM 832 O O . PRO A 1 108 ? 16.865 -4.044 -7.198 1.00 76.25 108 PRO A O 1
ATOM 835 N N . SER A 1 109 ? 16.384 -6.174 -7.700 1.00 66.75 109 SER A N 1
ATOM 836 C CA . SER A 1 109 ? 15.464 -6.392 -6.568 1.00 66.75 109 SER A CA 1
ATOM 837 C C . SER A 1 109 ? 16.087 -6.092 -5.198 1.00 66.75 109 SER A C 1
ATOM 839 O O . SER A 1 109 ? 15.406 -5.564 -4.321 1.00 66.75 109 SER A O 1
ATOM 841 N N . GLY A 1 110 ? 17.385 -6.362 -5.022 1.00 74.25 110 GLY A N 1
ATOM 842 C CA . GLY A 1 110 ? 18.107 -6.045 -3.785 1.00 74.25 110 GLY A CA 1
ATOM 843 C C . GLY A 1 110 ? 18.149 -4.545 -3.479 1.00 74.25 110 GLY A C 1
ATOM 844 O O . GLY A 1 110 ? 17.978 -4.147 -2.331 1.00 74.25 110 GLY A O 1
ATOM 845 N N . LEU A 1 111 ? 18.282 -3.699 -4.506 1.00 77.62 111 LEU A N 1
ATOM 846 C CA . LEU A 1 111 ? 18.285 -2.246 -4.335 1.00 77.62 111 LEU A CA 1
ATOM 847 C C . LEU A 1 111 ? 16.882 -1.719 -4.012 1.00 77.62 111 LEU A C 1
ATOM 849 O O . LEU A 1 111 ? 16.737 -0.884 -3.125 1.00 77.62 111 LEU A O 1
ATOM 853 N N . VAL A 1 112 ? 15.842 -2.263 -4.655 1.00 76.75 112 VAL A N 1
ATOM 854 C CA . VAL A 1 112 ? 14.440 -1.950 -4.318 1.00 76.75 112 VAL A CA 1
ATOM 855 C C . VAL A 1 112 ? 14.138 -2.302 -2.858 1.00 76.75 112 VAL A C 1
ATOM 857 O O . VAL A 1 112 ? 13.491 -1.520 -2.168 1.00 76.75 112 VAL A O 1
ATOM 860 N N . SER A 1 113 ? 14.661 -3.424 -2.352 1.00 73.12 113 SER A N 1
ATOM 861 C CA . SER A 1 113 ? 14.501 -3.802 -0.942 1.00 73.12 113 SER A CA 1
ATOM 862 C C . SER A 1 113 ? 15.142 -2.792 0.015 1.00 73.12 113 SER A C 1
ATOM 864 O O . SER A 1 113 ? 14.534 -2.461 1.028 1.00 73.12 113 SER A O 1
ATOM 866 N N . ILE A 1 114 ? 16.333 -2.274 -0.306 1.00 81.44 114 ILE A N 1
ATOM 867 C CA . ILE A 1 114 ? 17.002 -1.240 0.502 1.00 81.44 114 ILE A CA 1
ATOM 868 C C . ILE A 1 114 ? 16.202 0.068 0.461 1.00 81.44 114 ILE A C 1
ATOM 870 O O . ILE A 1 114 ? 15.969 0.680 1.500 1.00 81.44 114 ILE A O 1
ATOM 874 N N . LEU A 1 115 ? 15.729 0.476 -0.720 1.00 83.19 115 LEU A N 1
ATOM 875 C CA . LEU A 1 115 ? 14.901 1.676 -0.875 1.00 83.19 115 LEU A CA 1
ATOM 876 C C . LEU A 1 115 ? 13.589 1.576 -0.085 1.00 83.19 115 LEU A C 1
ATOM 878 O O . LEU A 1 115 ? 13.163 2.554 0.523 1.00 83.19 115 LEU A O 1
ATOM 882 N N . LEU A 1 116 ? 12.971 0.394 -0.031 1.00 79.81 116 LEU A N 1
ATOM 883 C CA . LEU A 1 116 ? 11.783 0.158 0.793 1.00 79.81 116 LEU A CA 1
ATOM 884 C C . LEU A 1 116 ? 12.087 0.289 2.290 1.00 79.81 116 LEU A C 1
ATOM 886 O O . LEU A 1 116 ? 11.274 0.847 3.025 1.00 79.81 116 LEU A O 1
ATOM 890 N N . SER A 1 117 ? 13.263 -0.151 2.745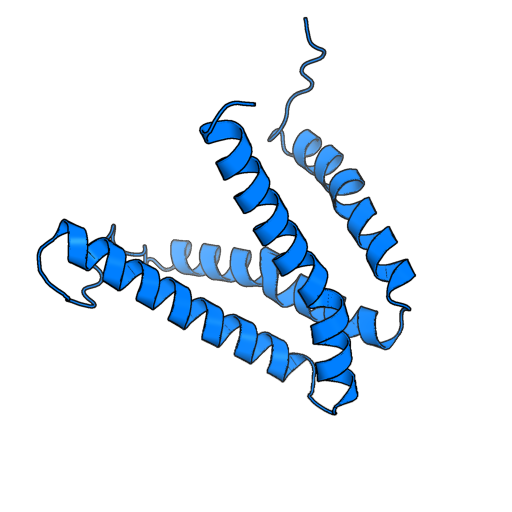 1.00 84.31 117 SER A N 1
ATOM 891 C CA . SER A 1 117 ? 13.708 0.054 4.130 1.00 84.31 117 SER A CA 1
ATOM 892 C C . SER A 1 117 ? 13.932 1.528 4.487 1.00 84.31 117 SER A C 1
ATOM 894 O O . SER A 1 117 ? 13.890 1.865 5.668 1.00 84.31 117 SER A O 1
ATOM 896 N N . LEU A 1 118 ? 14.115 2.416 3.503 1.00 85.94 118 LEU A N 1
ATOM 897 C CA . LEU A 1 118 ? 14.188 3.863 3.732 1.00 85.94 118 LEU A CA 1
ATOM 898 C C . LEU A 1 118 ? 12.807 4.505 3.933 1.00 85.94 118 LEU A C 1
ATOM 900 O O . LEU A 1 118 ? 12.731 5.597 4.491 1.00 85.94 118 LEU A O 1
ATOM 904 N N . VAL A 1 119 ? 11.711 3.851 3.525 1.00 85.81 119 VAL A N 1
ATOM 905 C CA . VAL A 1 119 ? 10.356 4.422 3.635 1.00 85.81 119 VAL A CA 1
ATOM 906 C C . VAL A 1 119 ? 10.027 4.837 5.076 1.00 85.81 119 VAL A C 1
ATOM 908 O O . VAL A 1 119 ? 9.646 5.992 5.261 1.00 85.81 119 VAL A O 1
ATOM 911 N N . PRO A 1 120 ? 10.229 3.998 6.114 1.00 82.94 120 PRO A N 1
ATOM 912 C CA . PRO A 1 120 ? 10.004 4.410 7.500 1.00 82.94 120 PRO A CA 1
ATOM 913 C C . PRO A 1 120 ? 10.927 5.549 7.952 1.00 82.94 120 PRO A C 1
ATOM 915 O O . PRO A 1 120 ? 10.495 6.419 8.703 1.00 82.94 120 PRO A O 1
ATOM 918 N N . MET A 1 121 ? 12.175 5.577 7.466 1.00 87.31 121 MET A N 1
ATOM 919 C CA . MET A 1 121 ? 13.158 6.607 7.832 1.00 87.31 121 MET A CA 1
ATOM 920 C C . MET A 1 121 ? 12.750 8.000 7.339 1.00 87.31 121 MET A C 1
ATOM 922 O O . MET A 1 121 ? 13.081 8.986 7.990 1.00 87.31 121 MET A O 1
ATOM 926 N N . PHE A 1 122 ? 12.005 8.090 6.232 1.00 85.75 122 PHE A N 1
ATOM 927 C CA . PHE A 1 122 ? 11.415 9.343 5.747 1.00 85.75 122 PHE A CA 1
ATOM 928 C C . PHE A 1 122 ? 10.004 9.591 6.285 1.00 85.75 122 PHE A C 1
ATOM 930 O O . PHE A 1 122 ? 9.650 10.734 6.576 1.00 85.75 122 PHE A O 1
ATOM 937 N N . ALA A 1 123 ? 9.199 8.539 6.441 1.00 86.00 123 ALA A N 1
ATOM 938 C CA . ALA A 1 123 ? 7.830 8.655 6.930 1.00 86.00 123 ALA A CA 1
ATOM 939 C C . ALA A 1 123 ? 7.779 9.221 8.354 1.00 86.00 123 ALA A C 1
ATOM 941 O O . ALA A 1 123 ? 6.919 10.050 8.635 1.00 86.00 123 ALA A O 1
ATOM 942 N N . PHE A 1 124 ? 8.716 8.830 9.222 1.00 84.69 124 PHE A N 1
ATOM 943 C CA . PHE A 1 124 ? 8.755 9.277 10.615 1.00 84.69 124 PHE A CA 1
ATOM 944 C C . PHE A 1 124 ? 9.002 10.796 10.763 1.00 84.69 124 PHE A C 1
ATOM 946 O O . PHE A 1 124 ? 8.167 11.472 11.364 1.00 84.69 124 PHE A O 1
ATOM 953 N N . PRO A 1 125 ? 10.044 11.403 10.153 1.00 87.19 125 PRO A N 1
ATOM 954 C CA . PRO A 1 125 ? 10.198 12.860 10.138 1.00 87.19 125 PRO A CA 1
ATOM 955 C C . PRO A 1 125 ? 8.990 13.609 9.563 1.00 87.19 125 PRO A C 1
ATOM 957 O O . PRO A 1 125 ? 8.616 14.658 10.082 1.00 87.19 125 PRO A O 1
ATOM 960 N N . ILE A 1 126 ? 8.360 13.078 8.510 1.00 86.44 126 ILE A N 1
ATOM 961 C CA . ILE A 1 126 ? 7.164 13.686 7.909 1.00 86.44 126 ILE A CA 1
ATOM 962 C C . ILE A 1 126 ? 5.979 13.615 8.882 1.00 86.44 126 IL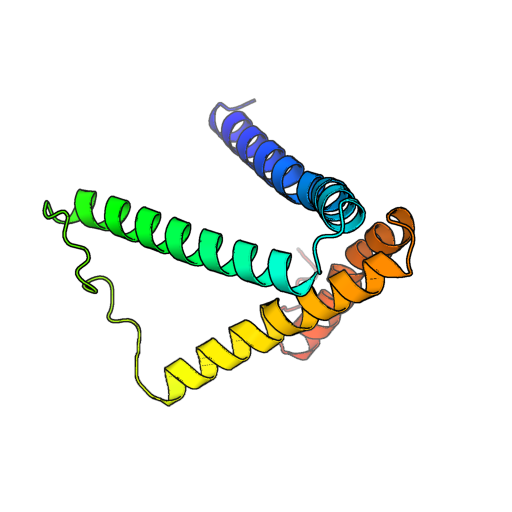E A C 1
ATOM 964 O O . ILE A 1 126 ? 5.271 14.605 9.053 1.00 86.44 126 ILE A O 1
ATOM 968 N N . ALA A 1 127 ? 5.774 12.479 9.553 1.00 85.38 127 ALA A N 1
ATOM 969 C CA . ALA A 1 127 ? 4.722 12.309 10.551 1.00 85.38 127 ALA A CA 1
ATOM 970 C C . ALA A 1 127 ? 4.904 13.263 11.743 1.00 85.38 127 ALA A C 1
ATOM 972 O O . ALA A 1 127 ? 3.928 13.864 12.197 1.00 85.38 127 ALA A O 1
ATOM 973 N N . LEU A 1 128 ? 6.146 13.461 12.192 1.00 85.62 128 LEU A N 1
ATOM 974 C CA . LEU A 1 128 ? 6.500 14.456 13.206 1.00 85.62 128 LEU A CA 1
ATOM 975 C C . LEU A 1 128 ? 6.228 15.889 12.730 1.00 85.62 128 LEU A C 1
ATOM 977 O O . LEU A 1 128 ? 5.616 16.667 13.458 1.00 85.62 128 LEU A O 1
ATOM 981 N N . ALA A 1 129 ? 6.636 16.238 11.505 1.00 87.88 129 ALA A N 1
ATOM 982 C CA . ALA A 1 129 ? 6.419 17.569 10.933 1.00 87.88 129 ALA A CA 1
ATOM 983 C C . ALA A 1 129 ? 4.926 17.900 10.759 1.00 87.88 129 ALA A C 1
ATOM 985 O O . ALA A 1 129 ? 4.520 19.047 10.931 1.00 87.88 129 ALA A O 1
ATOM 986 N N . LEU A 1 130 ? 4.102 16.892 10.459 1.00 87.50 130 LEU A N 1
ATOM 987 C CA . LEU A 1 130 ? 2.645 17.011 10.372 1.00 87.50 130 LEU A CA 1
ATOM 988 C C . LEU A 1 130 ? 1.949 16.986 11.745 1.00 87.50 130 LEU A C 1
ATOM 990 O O . LEU A 1 130 ? 0.739 17.189 11.816 1.00 87.50 130 LEU A O 1
ATOM 994 N N . GLY A 1 131 ? 2.687 16.744 12.834 1.00 84.62 131 GLY A N 1
ATOM 995 C CA . GLY A 1 131 ? 2.141 16.654 14.190 1.00 84.62 131 GLY A CA 1
ATOM 996 C C . GLY A 1 131 ? 1.314 15.392 14.458 1.00 84.62 131 GLY A C 1
ATOM 997 O O . GLY A 1 131 ? 0.608 15.336 15.467 1.00 84.62 131 GLY A O 1
ATOM 998 N N . ASN A 1 132 ? 1.394 14.386 13.578 1.00 81.88 132 ASN A N 1
ATOM 999 C CA . ASN A 1 132 ? 0.729 13.090 13.749 1.00 81.88 132 ASN A CA 1
ATOM 1000 C C . ASN A 1 132 ? 1.389 12.245 14.846 1.00 81.88 132 ASN A C 1
ATOM 1002 O O . ASN A 1 132 ? 0.717 11.439 15.486 1.00 81.88 132 ASN A O 1
ATOM 1006 N N . GLU A 1 133 ? 2.689 12.436 15.067 1.00 79.75 133 GLU A N 1
ATOM 1007 C CA . GLU A 1 133 ? 3.455 11.795 16.132 1.00 79.75 133 GLU A CA 1
ATOM 1008 C C . GLU A 1 133 ? 4.108 12.860 17.015 1.00 79.75 133 GLU A C 1
ATOM 1010 O O . GLU A 1 133 ? 4.439 13.959 16.565 1.00 79.75 133 GLU A O 1
ATOM 1015 N N . ARG A 1 134 ? 4.275 12.547 18.300 1.00 76.38 134 ARG A N 1
ATOM 1016 C CA . ARG A 1 134 ? 4.994 13.383 19.264 1.00 76.38 134 ARG A CA 1
ATOM 1017 C C . ARG A 1 134 ? 6.159 12.575 19.804 1.00 76.38 134 ARG A C 1
ATOM 1019 O O . ARG A 1 134 ? 6.023 11.372 20.009 1.00 76.38 134 ARG A O 1
ATOM 1026 N N . PHE A 1 135 ? 7.282 13.238 20.054 1.00 72.62 135 PHE A N 1
ATOM 1027 C CA . PHE A 1 135 ? 8.393 12.610 20.754 1.00 72.62 135 PHE A CA 1
ATOM 1028 C C . PHE A 1 135 ? 7.971 12.306 22.189 1.00 72.62 135 PHE A C 1
ATOM 1030 O O . PHE A 1 135 ? 7.885 13.209 23.020 1.00 72.62 135 PHE A O 1
ATOM 1037 N N . ASP A 1 136 ? 7.708 11.034 22.464 1.00 71.00 136 ASP A N 1
ATOM 1038 C CA . ASP A 1 136 ? 7.649 10.518 23.821 1.00 71.00 136 ASP A CA 1
ATOM 1039 C C . ASP A 1 136 ? 9.050 10.004 24.167 1.00 71.00 136 ASP A C 1
ATOM 1041 O O . ASP A 1 136 ? 9.435 8.879 23.840 1.00 71.00 136 ASP A O 1
ATOM 1045 N N . LEU A 1 137 ? 9.876 10.892 24.726 1.00 64.31 137 LEU A N 1
ATOM 1046 C CA . LEU A 1 137 ? 11.142 10.524 25.359 1.00 64.31 137 LEU A CA 1
ATOM 1047 C C . LEU A 1 137 ? 10.777 9.794 26.653 1.00 64.31 137 LEU A C 1
ATOM 1049 O O . LEU A 1 137 ? 10.664 10.413 27.710 1.00 64.31 137 LEU A O 1
ATOM 1053 N N . GLY A 1 138 ? 10.485 8.502 26.501 1.00 66.19 138 GLY A N 1
ATOM 1054 C CA . GLY A 1 138 ? 9.834 7.675 27.507 1.00 66.19 138 GLY A CA 1
ATOM 1055 C C . GLY A 1 138 ? 10.436 7.806 28.905 1.00 66.19 138 GLY A C 1
ATOM 1056 O O . GLY A 1 138 ? 11.654 7.760 29.093 1.00 66.19 138 GLY A O 1
ATOM 1057 N N . ARG A 1 139 ? 9.530 7.943 29.873 1.00 45.53 139 ARG A N 1
ATOM 1058 C CA . ARG A 1 139 ? 9.707 7.444 31.238 1.00 45.53 139 ARG A CA 1
ATOM 1059 C C . ARG A 1 139 ? 9.441 5.946 31.277 1.00 45.53 139 ARG A C 1
ATOM 1061 O O . ARG A 1 139 ? 8.528 5.504 30.544 1.00 45.53 139 ARG A O 1
#

Sequence (139 aa):
MNRRTIYLLSVLCLMGAGWGMTQPLSKIAVSGGYRHFGLVFWQMAIGCVALGLFRSIRLGERSGRFSVSLRAPRLRTDPPALLVYVVIALIGTVLPNSASYEAIRHLPSGLVSILLSLVPMFAFPIALALGNERFDLGR

pLDDT: mean 75.48, std 12.65, range [42.28, 93.5]

Radius of gyration: 19.64 Å; chains: 1; bounding box: 48×37×52 Å

Secondary structure (DSSP, 8-state):
--HHHHHHHHHHHHHHHHHHHHHHHHHHHHHTT--HHHHHHHHHHHHHHHHHHHHHHHHHHHHS-------SS----SHHHHHHHHHHHIIIIIHHHHHHHHHHHHS-HHHHHHHHHHHHHHHHHHHHHTTSS------